Protein AF-A0A957DSG4-F1 (afdb_monomer_lite)

Secondary structure (DSSP, 8-state):
---TTTTEEEEEEEE-GGGHHHHHHHHHHSEEEEEEE-SS-EEEEEEEETTTGGGTGGGB--------

Sequence (68 aa):
DAAMVRYLRPLTVLLPYKRGDLLSMMYERGQVDGEEHTAEGVIVYGRLPQRLIPYFEPYMNGQQTAHE

Structure (mmCIF, N/CA/C/O backbone):
data_AF-A0A957DSG4-F1
#
_entry.id   AF-A0A957DSG4-F1
#
loop_
_atom_site.group_PDB
_atom_site.id
_atom_site.type_symbol
_atom_site.label_atom_id
_atom_site.label_alt_id
_atom_site.label_comp_id
_atom_site.label_asym_id
_atom_site.label_entity_id
_atom_site.label_seq_id
_atom_site.pdbx_PDB_ins_code
_atom_site.Cartn_x
_atom_site.Cartn_y
_atom_site.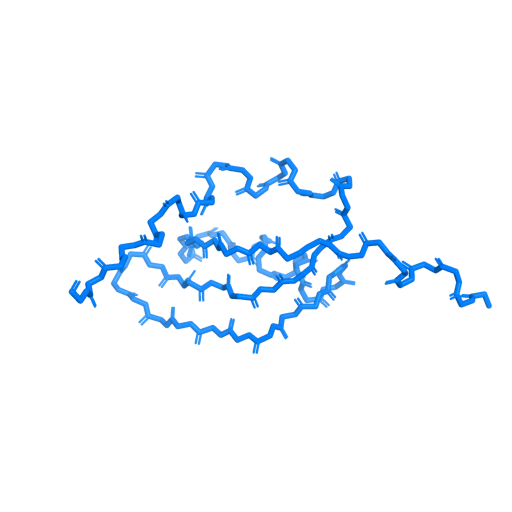Cartn_z
_atom_site.occupancy
_atom_site.B_iso_or_equiv
_atom_site.auth_seq_id
_atom_site.auth_comp_id
_atom_site.auth_asym_id
_atom_site.auth_atom_id
_atom_site.pdbx_PDB_model_num
ATOM 1 N N . ASP A 1 1 ? 11.264 -11.442 -22.107 1.00 46.56 1 ASP A N 1
ATOM 2 C CA . ASP A 1 1 ? 12.025 -10.451 -21.327 1.00 46.56 1 ASP A CA 1
ATOM 3 C C . ASP A 1 1 ? 11.761 -10.634 -19.832 1.00 46.56 1 ASP A C 1
ATOM 5 O O . ASP A 1 1 ? 10.817 -10.084 -19.285 1.00 46.56 1 ASP A O 1
ATOM 9 N N . ALA A 1 2 ? 12.519 -11.523 -19.185 1.00 46.84 2 ALA A N 1
ATOM 10 C CA . ALA A 1 2 ? 12.311 -11.949 -17.793 1.00 46.84 2 ALA A CA 1
ATOM 11 C C . ALA A 1 2 ? 13.268 -11.239 -16.809 1.00 46.84 2 ALA A C 1
ATOM 13 O O . ALA A 1 2 ? 13.588 -11.767 -15.747 1.00 46.84 2 ALA A O 1
ATOM 14 N N . ALA A 1 3 ? 13.762 -10.049 -17.169 1.00 52.69 3 ALA A N 1
ATOM 15 C CA . ALA A 1 3 ? 14.739 -9.308 -16.369 1.00 52.69 3 ALA A CA 1
ATOM 16 C C . ALA A 1 3 ? 14.105 -8.419 -15.278 1.00 52.69 3 ALA A C 1
ATOM 18 O O . ALA A 1 3 ? 14.808 -7.928 -14.397 1.00 52.69 3 ALA A O 1
ATOM 19 N N . MET A 1 4 ? 12.781 -8.215 -15.294 1.00 56.34 4 MET A N 1
ATOM 20 C CA . MET A 1 4 ? 12.135 -7.164 -14.493 1.00 56.34 4 MET A CA 1
ATOM 21 C C . MET A 1 4 ? 11.744 -7.576 -13.058 1.00 56.34 4 MET A C 1
ATOM 23 O O . MET A 1 4 ? 11.423 -6.712 -12.248 1.00 56.34 4 MET A O 1
ATOM 27 N N . VAL A 1 5 ? 11.817 -8.868 -12.709 1.00 55.16 5 VAL A N 1
ATOM 28 C CA . VAL A 1 5 ? 11.370 -9.396 -11.396 1.00 55.16 5 VAL A CA 1
ATOM 29 C C . VAL A 1 5 ? 12.501 -9.449 -10.353 1.00 55.16 5 VAL A C 1
ATOM 31 O O . VAL A 1 5 ? 12.254 -9.638 -9.166 1.00 55.16 5 VAL A O 1
ATOM 34 N N . ARG A 1 6 ? 13.766 -9.233 -10.742 1.00 62.81 6 ARG A N 1
ATOM 35 C CA . ARG A 1 6 ? 14.918 -9.514 -9.859 1.00 62.81 6 ARG A CA 1
ATOM 36 C C . ARG A 1 6 ? 15.234 -8.456 -8.790 1.00 62.81 6 ARG A C 1
ATOM 38 O O . ARG A 1 6 ? 16.163 -8.663 -8.019 1.00 62.81 6 ARG A O 1
ATOM 45 N N . TYR A 1 7 ? 14.472 -7.364 -8.712 1.00 79.12 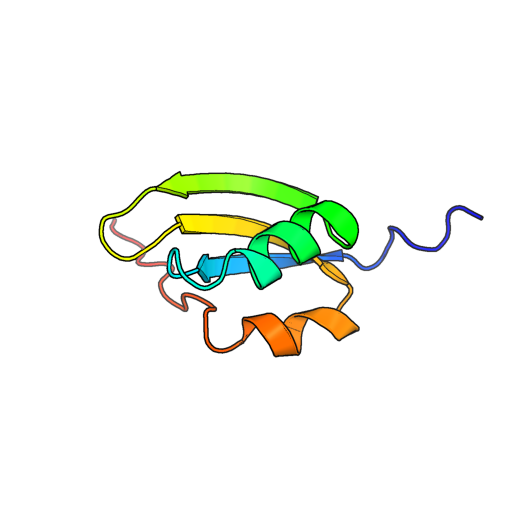7 TYR A N 1
ATOM 46 C CA . TYR A 1 7 ? 14.744 -6.253 -7.783 1.00 79.12 7 TYR A CA 1
ATOM 47 C C . TYR A 1 7 ? 13.505 -5.756 -7.031 1.00 79.12 7 TYR A C 1
ATOM 49 O O . TYR A 1 7 ? 13.408 -4.566 -6.715 1.00 79.12 7 TYR A O 1
ATOM 57 N N . LEU A 1 8 ? 12.540 -6.637 -6.757 1.00 90.50 8 LEU A N 1
ATOM 58 C CA . LEU A 1 8 ? 11.492 -6.293 -5.804 1.00 90.50 8 LEU A CA 1
ATOM 59 C C . LEU A 1 8 ? 12.079 -6.308 -4.387 1.00 90.50 8 LEU A C 1
ATOM 61 O O . LEU A 1 8 ? 12.736 -7.265 -3.977 1.00 90.50 8 LEU A O 1
ATOM 65 N N . ARG A 1 9 ? 11.863 -5.222 -3.655 1.00 93.06 9 ARG A N 1
ATOM 66 C CA . ARG A 1 9 ? 12.303 -5.028 -2.276 1.00 93.06 9 ARG A CA 1
ATOM 67 C C . ARG A 1 9 ? 11.092 -5.194 -1.360 1.00 93.06 9 ARG A C 1
ATOM 69 O O . ARG A 1 9 ? 10.048 -4.622 -1.680 1.00 93.06 9 ARG A O 1
ATOM 76 N N . PRO A 1 10 ? 11.209 -5.964 -0.267 1.00 93.81 10 PRO A N 1
ATOM 77 C CA . PRO A 1 10 ? 10.123 -6.104 0.688 1.00 93.81 10 PRO A CA 1
ATOM 78 C C . PRO A 1 10 ? 9.833 -4.769 1.371 1.00 93.81 10 PRO A C 1
ATOM 80 O O . PRO A 1 10 ? 10.749 -3.985 1.629 1.00 93.81 10 PRO A O 1
ATOM 83 N N . LEU A 1 11 ? 8.557 -4.532 1.652 1.00 93.44 11 LEU A N 1
ATOM 84 C CA . LEU A 1 11 ? 8.079 -3.427 2.466 1.00 93.44 11 LEU A CA 1
ATOM 85 C C . LEU A 1 11 ? 6.806 -3.824 3.219 1.00 93.44 11 LEU A C 1
ATOM 87 O O . LEU A 1 11 ? 6.014 -4.635 2.737 1.00 93.44 11 LEU A O 1
ATOM 91 N N . THR A 1 12 ? 6.607 -3.176 4.362 1.00 95.56 12 THR A N 1
ATOM 92 C CA . THR A 1 12 ? 5.372 -3.238 5.144 1.00 95.56 12 THR A CA 1
ATOM 93 C C . THR A 1 12 ? 4.860 -1.820 5.334 1.00 95.56 12 THR A C 1
ATOM 95 O O . THR A 1 12 ? 5.607 -0.936 5.765 1.00 95.56 12 THR A O 1
ATOM 98 N N . VAL A 1 13 ? 3.597 -1.584 4.992 1.00 95.25 13 VAL A N 1
ATOM 99 C CA . VAL A 1 13 ? 2.989 -0.247 5.018 1.00 95.25 13 VAL A CA 1
ATOM 100 C C . VAL A 1 13 ? 1.606 -0.287 5.644 1.00 95.25 13 VAL A C 1
ATOM 102 O O . VAL A 1 13 ? 0.875 -1.246 5.433 1.00 95.25 13 VAL A O 1
ATOM 105 N N . LEU A 1 14 ? 1.231 0.765 6.370 1.00 95.88 14 LEU A N 1
ATOM 106 C CA . LEU A 1 14 ? -0.144 0.996 6.809 1.00 95.88 14 LEU A CA 1
ATOM 107 C C . LEU A 1 14 ? -0.797 2.010 5.867 1.00 95.88 14 LEU A C 1
ATOM 109 O O . LEU A 1 14 ? -0.520 3.208 5.935 1.00 95.88 14 LEU A O 1
ATOM 113 N N . LEU A 1 15 ? -1.663 1.531 4.978 1.00 94.88 15 LEU A N 1
ATOM 114 C CA . LEU A 1 15 ? -2.376 2.369 4.021 1.00 94.88 15 LEU A CA 1
ATOM 115 C C . LEU A 1 15 ? -3.755 2.745 4.574 1.00 94.88 15 LEU A C 1
ATOM 117 O O . LEU A 1 15 ? -4.598 1.866 4.751 1.00 94.88 15 LEU A O 1
ATOM 121 N N . PRO A 1 16 ? -4.046 4.039 4.803 1.00 95.06 16 PRO A N 1
ATOM 122 C CA . PRO A 1 16 ? -5.401 4.472 5.126 1.00 95.06 16 PRO A CA 1
ATOM 123 C C . PRO A 1 16 ? -6.374 4.079 4.009 1.00 95.06 16 PRO A C 1
ATOM 125 O O . PRO A 1 16 ? -6.013 4.168 2.838 1.00 95.06 16 PRO A O 1
ATOM 128 N N . TYR A 1 17 ? -7.636 3.778 4.325 1.00 92.56 17 TYR A N 1
ATOM 129 C CA . TYR A 1 17 ? -8.637 3.369 3.318 1.00 92.56 17 TYR A CA 1
ATOM 130 C C . TYR A 1 17 ? -8.825 4.369 2.159 1.00 92.56 17 TYR A C 1
ATOM 132 O O . TYR A 1 17 ? -9.178 3.986 1.047 1.00 92.56 17 TYR A O 1
ATOM 140 N N . LYS A 1 18 ? -8.526 5.657 2.381 1.00 93.50 18 LYS A N 1
ATOM 141 C CA . LYS A 1 18 ? -8.526 6.697 1.333 1.00 93.50 18 LYS A CA 1
ATOM 142 C C . LYS A 1 18 ? -7.388 6.569 0.306 1.00 93.50 18 LYS A C 1
ATOM 144 O O . LYS A 1 18 ? -7.398 7.292 -0.683 1.00 93.50 18 LYS A O 1
ATOM 149 N N . ARG A 1 19 ? -6.393 5.711 0.554 1.00 93.69 19 ARG A N 1
ATOM 150 C CA . ARG A 1 19 ? -5.220 5.463 -0.299 1.00 93.69 19 ARG A CA 1
ATOM 151 C C . ARG A 1 19 ? -5.320 4.143 -1.072 1.00 93.69 19 ARG A C 1
ATOM 153 O O . ARG A 1 19 ? -4.343 3.409 -1.214 1.00 93.69 19 ARG A O 1
ATOM 160 N N . GLY A 1 20 ? -6.512 3.840 -1.590 1.00 92.25 20 GLY A N 1
ATOM 161 C CA . GLY A 1 20 ? -6.727 2.692 -2.481 1.00 92.25 20 GLY A CA 1
ATOM 162 C C . GLY A 1 20 ? -5.942 2.779 -3.799 1.00 92.25 20 GLY A C 1
ATOM 163 O O . GLY A 1 20 ? -5.699 1.759 -4.441 1.00 92.25 20 GLY A O 1
ATOM 164 N N . ASP A 1 21 ? -5.487 3.978 -4.174 1.00 95.75 21 ASP A N 1
ATOM 165 C CA . ASP A 1 21 ? -4.561 4.225 -5.284 1.00 95.75 21 ASP A CA 1
ATOM 166 C C . ASP A 1 21 ? -3.209 3.524 -5.076 1.00 95.75 21 ASP A C 1
ATOM 168 O O . ASP A 1 21 ? -2.707 2.852 -5.978 1.00 95.75 21 ASP A O 1
ATOM 172 N N . LEU A 1 22 ? -2.645 3.617 -3.868 1.00 95.25 22 LEU A N 1
ATOM 173 C CA . LEU A 1 22 ? -1.377 2.971 -3.521 1.00 95.25 22 LEU A CA 1
ATOM 174 C C . LEU A 1 22 ? -1.509 1.450 -3.442 1.00 95.25 22 LEU A C 1
ATOM 176 O O . LEU A 1 22 ? -0.612 0.736 -3.894 1.00 95.25 22 LEU A O 1
ATOM 180 N N . LEU A 1 23 ? -2.637 0.959 -2.922 1.00 93.75 23 LEU A N 1
ATOM 181 C CA . LEU A 1 23 ? -2.933 -0.472 -2.890 1.00 93.75 23 LEU A CA 1
ATOM 182 C C . LEU A 1 23 ? -3.028 -1.043 -4.312 1.00 93.75 23 LEU A C 1
ATOM 184 O O . LEU A 1 23 ? -2.343 -2.010 -4.641 1.00 93.75 23 LEU A O 1
ATOM 188 N N . SER A 1 24 ? -3.792 -0.384 -5.187 1.00 95.00 24 SER A N 1
ATOM 189 C CA . SER A 1 24 ? -3.920 -0.768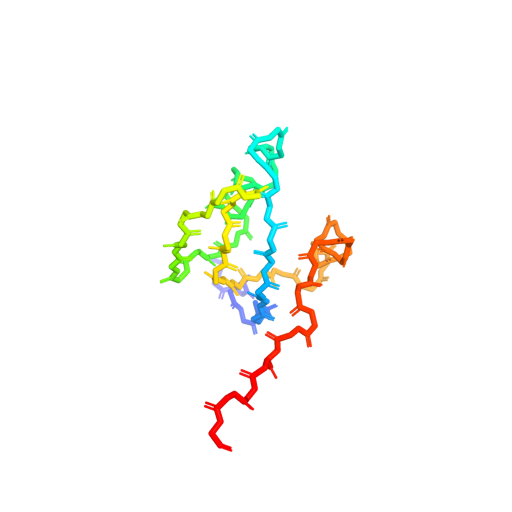 -6.601 1.00 95.00 24 SER A CA 1
ATOM 190 C C . SER A 1 24 ? -2.562 -0.768 -7.311 1.00 95.00 24 SER A C 1
ATOM 192 O O . SER A 1 24 ? -2.222 -1.721 -8.009 1.00 95.00 24 SER A O 1
ATOM 194 N N . MET A 1 25 ? -1.725 0.249 -7.068 1.00 94.44 25 MET A N 1
ATOM 195 C CA . MET A 1 25 ? -0.368 0.296 -7.619 1.00 94.44 25 MET A CA 1
ATOM 196 C C . MET A 1 25 ? 0.497 -0.882 -7.143 1.00 94.44 25 MET A C 1
ATOM 198 O O . MET A 1 25 ? 1.313 -1.382 -7.921 1.00 94.44 25 MET A O 1
ATOM 202 N N . MET A 1 26 ? 0.337 -1.342 -5.897 1.00 93.25 26 MET A N 1
ATOM 203 C CA . MET A 1 26 ? 1.068 -2.509 -5.398 1.00 93.25 26 MET A CA 1
ATOM 204 C C . MET A 1 26 ? 0.646 -3.796 -6.114 1.00 93.25 26 MET A C 1
ATOM 206 O O . MET A 1 26 ? 1.516 -4.576 -6.497 1.00 93.25 26 MET A O 1
ATOM 210 N N . TYR A 1 27 ? -0.649 -3.968 -6.383 1.00 94.19 27 TYR A N 1
ATOM 211 C CA . TYR A 1 27 ? -1.165 -5.086 -7.178 1.00 94.19 27 TYR A CA 1
ATOM 212 C C . TYR A 1 27 ? -0.706 -5.058 -8.642 1.00 94.19 27 TYR A C 1
ATOM 214 O O . TYR A 1 27 ? -0.397 -6.100 -9.214 1.00 94.19 27 TYR A O 1
ATOM 222 N N . GLU A 1 28 ? -0.633 -3.877 -9.258 1.00 94.62 28 GLU A N 1
ATOM 223 C CA . GLU A 1 28 ? -0.271 -3.739 -10.675 1.00 94.62 28 GLU A CA 1
ATOM 224 C C . GLU A 1 28 ? 1.239 -3.776 -10.939 1.00 94.62 28 GLU A C 1
ATOM 226 O O . GLU A 1 28 ? 1.687 -4.201 -12.009 1.00 94.62 28 GLU A O 1
ATOM 231 N N . ARG A 1 29 ? 2.039 -3.229 -10.017 1.00 92.88 29 ARG A N 1
ATOM 232 C CA . ARG A 1 29 ? 3.471 -2.948 -10.234 1.00 92.88 29 ARG A CA 1
ATOM 233 C C . ARG A 1 29 ? 4.391 -3.649 -9.238 1.00 92.88 29 ARG A C 1
ATOM 235 O O . ARG A 1 29 ? 5.612 -3.527 -9.374 1.00 92.88 29 ARG A O 1
ATOM 242 N N . GLY A 1 30 ? 3.830 -4.338 -8.253 1.00 92.38 30 GLY A N 1
ATOM 243 C CA . GLY A 1 30 ? 4.541 -5.073 -7.218 1.00 92.38 30 GLY A CA 1
ATOM 244 C C . GLY A 1 30 ? 3.975 -6.471 -7.021 1.00 92.38 30 GLY A C 1
ATOM 245 O O . GLY A 1 30 ? 3.442 -7.087 -7.942 1.00 92.38 30 GLY A O 1
ATOM 246 N N . GLN A 1 31 ? 4.139 -6.969 -5.804 1.00 92.44 31 GLN A N 1
ATOM 247 C CA . GLN A 1 31 ? 3.569 -8.218 -5.333 1.00 92.44 31 GLN A CA 1
ATOM 248 C C . GLN A 1 31 ? 3.044 -8.002 -3.917 1.00 92.44 31 GLN A C 1
ATOM 250 O O . GLN A 1 31 ? 3.786 -7.52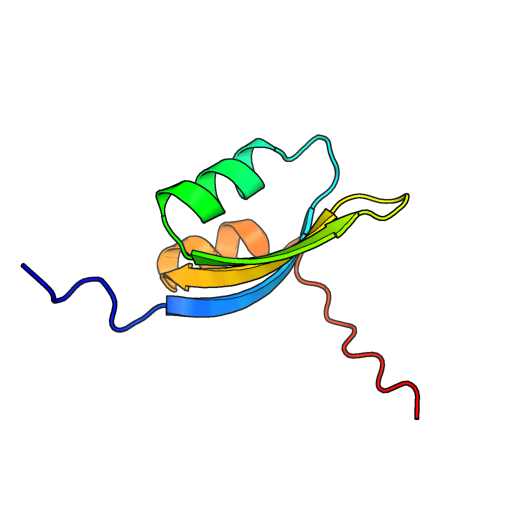6 -3.060 1.00 92.44 31 GLN A O 1
ATOM 255 N N . VAL A 1 32 ? 1.785 -8.355 -3.683 1.00 94.50 32 VAL A N 1
ATOM 256 C CA . VAL A 1 32 ? 1.191 -8.397 -2.344 1.00 94.50 32 VAL A CA 1
ATOM 257 C C . V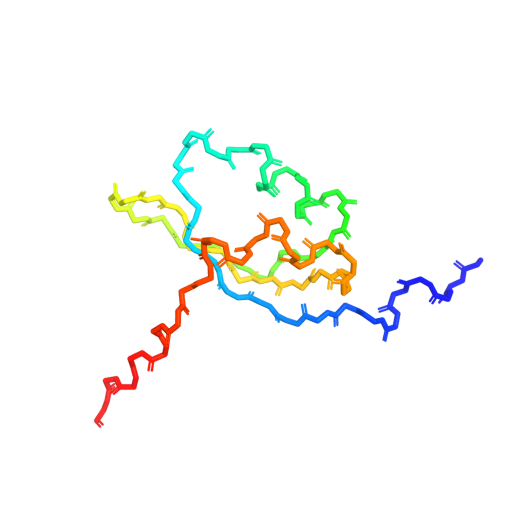AL A 1 32 ? 1.368 -9.811 -1.801 1.00 94.50 32 VAL A C 1
ATOM 259 O O . VAL A 1 32 ? 0.997 -10.783 -2.459 1.00 94.50 32 VAL A O 1
ATOM 262 N N . ASP A 1 33 ? 1.975 -9.913 -0.624 1.00 94.50 33 ASP A N 1
ATOM 263 C CA . ASP A 1 33 ? 2.194 -11.162 0.105 1.00 94.50 33 ASP A CA 1
ATOM 264 C C . ASP A 1 33 ? 1.105 -11.386 1.173 1.00 94.50 33 ASP A C 1
ATOM 266 O O . ASP A 1 33 ? 0.803 -12.531 1.506 1.00 94.50 33 ASP A O 1
ATOM 270 N N . GLY A 1 34 ? 0.477 -10.315 1.674 1.00 94.25 34 GLY A N 1
ATOM 271 C CA . GLY A 1 34 ? -0.663 -10.388 2.590 1.00 94.25 34 GLY A CA 1
ATOM 272 C C . GLY A 1 34 ? -1.207 -9.016 2.989 1.00 94.25 34 GLY A C 1
ATOM 273 O O . GLY A 1 34 ? -0.546 -7.995 2.794 1.00 94.25 34 GLY A O 1
ATOM 274 N N . GLU A 1 35 ? -2.401 -9.007 3.578 1.00 94.69 35 GLU A N 1
ATOM 275 C CA . GLU A 1 35 ? -3.082 -7.803 4.060 1.00 94.69 35 GLU A CA 1
ATOM 276 C C . GLU A 1 35 ? -3.777 -8.059 5.400 1.00 94.69 35 GLU A C 1
ATOM 278 O O . GLU A 1 35 ? -4.378 -9.114 5.603 1.00 94.69 35 GLU A O 1
ATOM 283 N N . GLU A 1 36 ? -3.726 -7.076 6.296 1.00 95.31 36 GLU A N 1
ATOM 284 C CA . GLU A 1 36 ? -4.448 -7.072 7.566 1.00 95.31 36 GLU A CA 1
ATOM 285 C C . GLU A 1 36 ? -5.274 -5.788 7.692 1.00 95.31 36 GLU A C 1
ATOM 287 O O . GLU A 1 36 ? -4.749 -4.675 7.631 1.00 95.31 36 GLU A O 1
ATOM 292 N N . HIS A 1 37 ? -6.585 -5.938 7.875 1.00 94.19 37 HIS A N 1
ATOM 293 C CA . HIS A 1 37 ? -7.498 -4.814 8.055 1.00 94.19 37 HIS A CA 1
ATOM 294 C C . HIS A 1 37 ? -7.515 -4.359 9.513 1.00 94.19 37 HIS A C 1
ATOM 296 O O . HIS A 1 37 ? -7.846 -5.131 10.411 1.00 94.19 37 HIS A O 1
ATOM 302 N N . THR A 1 38 ? -7.238 -3.079 9.736 1.00 91.94 38 THR A N 1
ATOM 303 C CA . THR A 1 38 ? -7.292 -2.434 11.049 1.00 91.94 38 THR A CA 1
ATOM 304 C C . THR A 1 38 ? -8.318 -1.298 11.046 1.00 91.94 38 THR A C 1
ATOM 306 O O . THR A 1 38 ? -8.935 -0.973 10.024 1.00 91.94 38 THR A O 1
ATOM 309 N N . ALA A 1 39 ? -8.517 -0.668 12.206 1.00 92.25 39 ALA A N 1
ATOM 310 C CA . ALA A 1 39 ? -9.352 0.528 12.311 1.00 92.25 39 ALA A CA 1
ATOM 311 C C . ALA A 1 39 ? -8.747 1.746 11.581 1.00 92.25 39 ALA A C 1
ATOM 313 O O . ALA A 1 39 ? -9.482 2.627 11.139 1.00 92.25 39 ALA A O 1
ATOM 314 N N . GLU A 1 40 ? -7.420 1.798 11.440 1.00 89.62 40 GLU A N 1
ATOM 315 C CA . GLU A 1 40 ? -6.692 2.937 10.863 1.00 89.62 40 GLU A CA 1
ATOM 316 C C . GLU A 1 40 ? -6.480 2.798 9.346 1.00 89.62 40 GLU A C 1
ATOM 318 O O . GLU A 1 40 ? -6.285 3.793 8.640 1.00 89.62 40 GLU A O 1
ATOM 323 N N . GLY A 1 41 ? -6.555 1.572 8.822 1.00 94.38 41 GLY A N 1
ATOM 324 C CA . GLY A 1 41 ? -6.342 1.280 7.413 1.00 94.38 41 GLY A CA 1
ATOM 325 C C . GLY A 1 41 ? -6.090 -0.201 7.162 1.00 94.38 41 GLY A C 1
ATOM 326 O O . GLY A 1 41 ? -6.597 -1.060 7.876 1.00 94.38 41 GLY A O 1
ATOM 327 N N . VAL A 1 42 ? -5.295 -0.491 6.141 1.00 94.75 42 VAL A N 1
ATOM 328 C CA . VAL A 1 42 ? -4.857 -1.842 5.795 1.00 94.75 42 VAL A CA 1
ATOM 329 C C . VAL A 1 42 ? -3.344 -1.903 5.923 1.00 94.75 42 VAL A C 1
ATOM 331 O O . VAL A 1 42 ? -2.631 -1.112 5.298 1.00 94.75 42 VAL A O 1
ATOM 334 N N . ILE A 1 43 ? -2.849 -2.821 6.745 1.00 95.81 43 ILE A N 1
ATOM 335 C CA . ILE A 1 43 ? -1.437 -3.183 6.760 1.00 95.81 43 ILE A CA 1
ATOM 336 C C . ILE A 1 43 ? -1.208 -4.095 5.564 1.00 95.81 43 ILE A C 1
ATOM 338 O O . ILE A 1 43 ? -1.855 -5.128 5.444 1.00 95.81 43 ILE A O 1
ATOM 342 N N . VAL A 1 44 ? -0.296 -3.714 4.680 1.00 95.25 44 VAL A N 1
ATOM 343 C CA . VAL A 1 44 ? 0.036 -4.486 3.484 1.00 95.25 44 VAL A CA 1
ATOM 344 C C . VAL A 1 44 ? 1.467 -4.975 3.601 1.00 95.25 44 VAL A C 1
ATOM 346 O O . VAL A 1 44 ? 2.395 -4.181 3.791 1.00 95.25 44 VAL A O 1
ATOM 349 N N . TYR A 1 45 ? 1.634 -6.282 3.453 1.00 95.38 45 TYR A N 1
ATOM 350 C CA . TYR A 1 45 ? 2.917 -6.952 3.320 1.00 95.38 45 TYR A CA 1
ATOM 351 C C . TYR A 1 45 ? 3.141 -7.204 1.839 1.00 95.38 45 TYR A C 1
ATOM 353 O O . TYR A 1 45 ? 2.326 -7.855 1.184 1.00 95.38 45 TYR A O 1
ATOM 361 N N . GLY A 1 46 ? 4.231 -6.685 1.287 1.00 93.94 46 GLY A N 1
ATOM 362 C CA . GLY A 1 46 ? 4.474 -6.849 -0.135 1.00 93.94 46 GLY A CA 1
ATOM 363 C C . GLY A 1 46 ? 5.892 -6.537 -0.552 1.00 93.94 46 GLY A C 1
ATOM 364 O O . GLY A 1 46 ? 6.798 -6.330 0.258 1.00 93.94 46 GLY A O 1
ATOM 365 N N . ARG A 1 47 ? 6.090 -6.522 -1.867 1.00 94.00 47 ARG A N 1
ATOM 366 C CA . ARG A 1 47 ? 7.372 -6.281 -2.514 1.00 94.00 47 ARG A CA 1
ATOM 367 C C . ARG A 1 47 ? 7.187 -5.366 -3.716 1.00 94.00 47 ARG A C 1
ATOM 369 O O . ARG A 1 47 ? 6.311 -5.585 -4.551 1.00 94.00 47 ARG A O 1
ATOM 376 N N . LEU A 1 48 ? 8.042 -4.354 -3.834 1.00 94.00 48 LEU A N 1
ATOM 377 C CA . LEU A 1 48 ? 7.963 -3.349 -4.896 1.00 94.00 48 LEU A CA 1
ATOM 378 C C . LEU A 1 48 ? 9.319 -3.077 -5.546 1.00 94.00 48 LEU A C 1
ATOM 380 O O . LEU A 1 48 ? 10.356 -3.204 -4.893 1.00 94.00 48 LEU A O 1
ATOM 384 N N . PRO A 1 49 ? 9.348 -2.643 -6.817 1.00 93.62 49 PRO A N 1
ATOM 385 C CA . PRO A 1 49 ? 10.563 -2.125 -7.423 1.00 93.62 49 PRO A CA 1
ATOM 386 C C . PRO A 1 49 ? 11.109 -0.942 -6.617 1.00 93.62 49 PRO A C 1
ATOM 388 O O . PRO A 1 49 ? 10.346 -0.058 -6.232 1.00 93.62 49 PRO A O 1
ATOM 391 N N . GLN A 1 50 ? 12.433 -0.866 -6.451 1.00 91.56 50 GLN A N 1
ATOM 392 C CA . GLN A 1 50 ? 13.103 0.196 -5.678 1.00 91.56 50 GLN A CA 1
ATOM 393 C C . GLN A 1 50 ? 12.648 1.620 -6.052 1.00 91.56 50 GLN A C 1
ATOM 395 O O . GLN A 1 50 ? 12.529 2.475 -5.182 1.00 91.56 50 GLN A O 1
ATOM 400 N N . ARG A 1 51 ? 12.348 1.876 -7.333 1.00 91.81 51 ARG A N 1
ATOM 401 C CA . ARG A 1 51 ? 11.864 3.183 -7.819 1.00 91.81 51 ARG A CA 1
ATOM 402 C C . ARG A 1 51 ? 10.482 3.585 -7.286 1.00 91.81 51 ARG A C 1
ATOM 404 O O . ARG A 1 51 ? 10.152 4.760 -7.327 1.00 91.81 51 ARG A O 1
ATOM 411 N N . LEU A 1 52 ? 9.662 2.617 -6.866 1.00 94.00 52 LEU A N 1
ATOM 412 C CA . LEU A 1 52 ? 8.309 2.861 -6.364 1.00 94.00 52 LEU A CA 1
ATOM 413 C C . LEU A 1 52 ? 8.266 2.996 -4.841 1.00 94.00 52 LEU A C 1
ATOM 415 O O . LEU A 1 52 ? 7.303 3.543 -4.321 1.00 94.00 52 LEU A O 1
ATOM 419 N N . ILE A 1 53 ? 9.306 2.551 -4.132 1.00 93.12 53 ILE A N 1
ATOM 420 C CA . ILE A 1 53 ? 9.382 2.638 -2.670 1.00 93.12 53 ILE A CA 1
ATOM 421 C C . ILE A 1 53 ? 9.137 4.056 -2.116 1.00 93.12 53 ILE A C 1
ATOM 423 O O . ILE A 1 53 ? 8.362 4.158 -1.165 1.00 93.12 53 ILE A O 1
ATOM 427 N N . PRO A 1 54 ? 9.662 5.145 -2.711 1.00 94.75 54 PRO A N 1
ATOM 428 C CA . PRO A 1 54 ? 9.426 6.499 -2.200 1.00 94.75 54 PRO A CA 1
ATOM 429 C C . PRO A 1 54 ? 7.948 6.916 -2.107 1.00 94.75 54 PRO A C 1
ATOM 431 O O . PRO A 1 54 ? 7.589 7.709 -1.244 1.00 94.75 54 PRO A O 1
ATOM 434 N N . TYR A 1 55 ? 7.052 6.358 -2.935 1.00 94.50 55 TYR A N 1
ATOM 435 C CA . TYR A 1 55 ? 5.607 6.634 -2.829 1.00 94.50 55 TYR A CA 1
ATOM 436 C C . TYR A 1 55 ? 4.981 6.063 -1.548 1.00 94.50 55 TYR A C 1
ATOM 438 O O . TYR A 1 55 ? 3.911 6.505 -1.126 1.00 94.50 55 TYR A O 1
ATOM 446 N N . PHE A 1 56 ? 5.645 5.079 -0.943 1.00 95.12 56 PHE A N 1
ATOM 447 C CA . PHE A 1 56 ? 5.179 4.334 0.217 1.00 95.12 56 PHE A CA 1
ATOM 448 C C . PHE A 1 56 ? 5.882 4.729 1.517 1.00 95.12 56 PHE A C 1
ATOM 450 O O . PHE A 1 56 ? 5.351 4.427 2.580 1.00 95.12 56 PHE A O 1
ATOM 457 N N . GLU A 1 57 ? 7.024 5.423 1.456 1.00 93.62 57 GLU A N 1
ATOM 458 C CA . GLU A 1 57 ? 7.790 5.880 2.629 1.00 93.62 57 GLU A CA 1
ATOM 459 C C . GLU A 1 57 ? 6.938 6.569 3.712 1.00 93.62 57 GLU A C 1
ATOM 461 O O . GLU A 1 57 ? 7.102 6.216 4.879 1.00 93.62 57 GLU A O 1
ATOM 466 N N . PRO A 1 58 ? 5.968 7.455 3.389 1.00 94.06 58 PRO A N 1
ATOM 467 C CA . PRO A 1 58 ? 5.124 8.091 4.409 1.00 94.06 58 PRO A CA 1
ATOM 468 C C . PRO A 1 58 ? 4.220 7.124 5.185 1.00 94.06 58 PRO A C 1
ATOM 470 O O . PRO A 1 58 ? 3.651 7.500 6.205 1.00 94.06 58 PRO A O 1
ATOM 473 N N . TYR A 1 59 ? 4.044 5.909 4.669 1.00 93.94 59 TYR A N 1
ATOM 474 C CA . TYR A 1 59 ? 3.162 4.874 5.202 1.00 93.94 59 TYR A CA 1
ATOM 475 C C . TYR A 1 59 ? 3.940 3.670 5.728 1.00 93.94 59 TYR A C 1
ATOM 477 O O . TYR A 1 59 ? 3.330 2.716 6.207 1.00 93.94 59 TYR A O 1
ATOM 485 N N . MET A 1 60 ? 5.272 3.674 5.608 1.00 91.38 60 MET A N 1
ATOM 486 C CA . MET A 1 60 ? 6.101 2.593 6.119 1.00 91.38 60 MET A CA 1
ATOM 487 C C . MET A 1 60 ? 5.965 2.536 7.631 1.00 91.38 60 MET A C 1
ATOM 489 O O . MET A 1 60 ? 6.327 3.475 8.340 1.00 91.38 60 MET A O 1
ATOM 493 N N . ASN A 1 61 ? 5.441 1.417 8.124 1.00 77.56 61 ASN A N 1
ATOM 494 C CA . ASN A 1 61 ? 5.339 1.219 9.553 1.00 77.56 61 ASN A CA 1
ATOM 495 C C . ASN A 1 61 ? 6.709 0.749 10.056 1.00 77.56 61 ASN A C 1
ATOM 497 O O . ASN A 1 61 ? 7.091 -0.401 9.859 1.00 77.56 61 ASN A O 1
ATOM 501 N N . GLY A 1 62 ? 7.472 1.648 10.684 1.00 62.88 62 GLY A N 1
ATOM 502 C CA . GLY A 1 62 ? 8.759 1.323 11.318 1.00 62.88 62 GLY A CA 1
ATOM 503 C C . GLY A 1 62 ? 8.628 0.414 12.549 1.00 62.88 62 GLY A C 1
ATOM 504 O O . GLY A 1 62 ? 9.621 0.104 13.202 1.00 62.88 62 GLY A O 1
ATOM 505 N N . GLN A 1 63 ? 7.410 0.002 12.896 1.00 48.25 63 GLN A N 1
ATOM 506 C CA . GLN A 1 63 ? 7.107 -0.847 14.036 1.00 48.25 63 GLN A CA 1
ATOM 507 C C . GLN A 1 63 ? 7.112 -2.320 13.606 1.00 48.25 63 GLN A C 1
ATOM 509 O O . GLN A 1 63 ? 6.073 -2.952 13.454 1.00 48.25 63 GLN A O 1
ATOM 514 N N . GLN A 1 64 ? 8.307 -2.902 13.500 1.00 48.62 64 GLN A N 1
ATOM 515 C CA . GLN A 1 64 ? 8.485 -4.225 14.095 1.00 48.62 64 GLN A CA 1
ATOM 516 C C . GLN A 1 64 ? 8.533 -3.996 15.609 1.00 48.62 64 GLN A C 1
ATOM 518 O O . GLN A 1 64 ? 9.607 -3.928 16.204 1.00 48.62 64 GLN A O 1
ATOM 523 N N . THR A 1 65 ? 7.377 -3.795 16.242 1.00 43.12 65 THR A N 1
ATOM 524 C CA . THR A 1 65 ? 7.269 -4.038 17.677 1.00 43.12 65 THR A CA 1
ATOM 525 C C . THR A 1 65 ? 7.440 -5.538 17.846 1.00 43.12 65 THR A C 1
ATOM 527 O O . THR A 1 65 ? 6.499 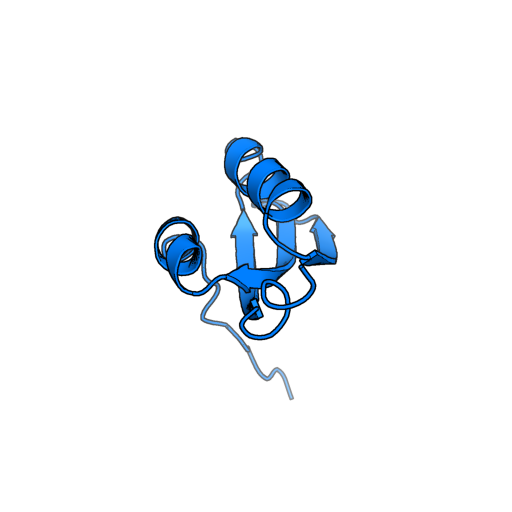-6.316 17.725 1.00 43.12 65 THR A O 1
ATOM 530 N N . ALA A 1 66 ? 8.691 -5.944 18.060 1.00 43.59 66 ALA A N 1
ATOM 531 C CA . ALA A 1 66 ? 9.007 -7.164 18.773 1.00 43.59 66 ALA A CA 1
ATOM 532 C C . ALA A 1 66 ? 8.334 -7.052 20.149 1.00 43.59 66 ALA A C 1
ATOM 534 O O . ALA A 1 66 ? 8.899 -6.522 21.100 1.00 43.59 66 ALA A O 1
ATOM 535 N N . HIS A 1 67 ? 7.063 -7.436 20.206 1.00 40.34 67 HIS A N 1
ATOM 536 C CA . HIS A 1 67 ? 6.462 -7.935 21.421 1.00 40.34 67 HIS A CA 1
ATOM 537 C C . HIS A 1 67 ? 6.934 -9.375 21.557 1.00 40.34 67 HIS A C 1
ATOM 539 O O . HIS A 1 67 ? 6.335 -10.261 20.960 1.00 40.34 67 HIS A O 1
ATOM 545 N N . GLU A 1 68 ? 8.023 -9.557 22.300 1.00 39.12 68 GLU A N 1
ATOM 546 C CA . GLU A 1 68 ? 8.296 -10.719 23.154 1.00 39.12 68 GLU A CA 1
ATOM 547 C C . GLU A 1 68 ? 9.281 -10.311 24.255 1.00 39.12 68 GLU A C 1
ATOM 549 O O . GLU A 1 68 ? 10.340 -9.729 23.925 1.00 39.12 68 GLU A O 1
#

Foldseek 3Di:
DPPQQPAWDKFKFFDAPVVVVVVVCCVVAWAWPDWDQDPRGIITTTTHHPVCVVVGVVGGDPDPPPPD

pLDDT: mean 84.95, std 17.68, range [39.12, 95.88]

Radius of gyration: 12.43 Å; chains: 1; bounding box: 24×20×44 Å